Protein AF-A0AAV6PPV3-F1 (afdb_monomer_lite)

Sequence (139 aa):
MDKNLEIDNLEMRLQALESRIYGER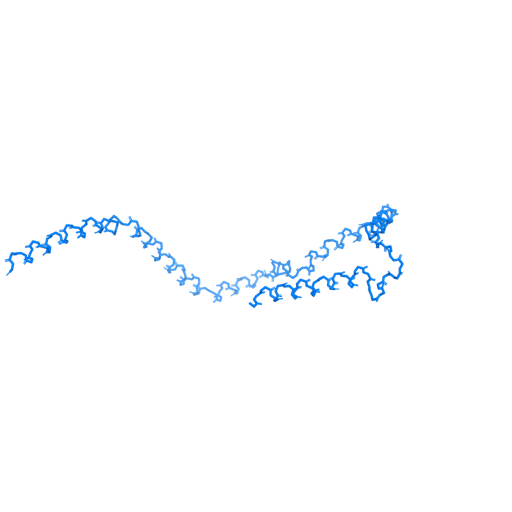RNKSGKAVKCSDSMARIQAGLTNMANKRERVKILQKKIEDLLKYLDPQFTDHIAVPDAMKLEFILAEEKCLLSQAALLEQVSTLQPLLDSTYIRDVPEHATKLQRLSQLHIKQQ

Structure (mmCIF, N/CA/C/O backbone):
data_AF-A0AAV6PPV3-F1
#
_entry.id   AF-A0AAV6PPV3-F1
#
loop_
_atom_site.group_PDB
_atom_site.id
_atom_site.type_symbol
_atom_site.label_atom_id
_atom_site.label_alt_id
_atom_site.label_comp_id
_atom_site.label_asym_id
_atom_site.label_entity_id
_atom_site.label_seq_id
_atom_site.pdbx_PDB_ins_code
_atom_site.Cartn_x
_atom_site.Cartn_y
_atom_site.Cartn_z
_atom_site.occupancy
_atom_site.B_iso_or_equiv
_atom_site.auth_seq_id
_atom_site.auth_comp_id
_atom_site.auth_asym_id
_atom_site.auth_atom_id
_atom_site.pdbx_PDB_model_num
ATOM 1 N N . MET A 1 1 ? 17.938 -27.546 11.674 1.00 55.56 1 MET A N 1
ATOM 2 C CA . MET A 1 1 ? 17.736 -27.800 10.232 1.00 55.56 1 MET A CA 1
ATOM 3 C C . MET A 1 1 ? 17.753 -26.502 9.429 1.00 55.56 1 MET A C 1
ATOM 5 O O . MET A 1 1 ? 18.252 -26.524 8.316 1.00 55.56 1 MET A O 1
ATOM 9 N N . ASP A 1 2 ? 17.36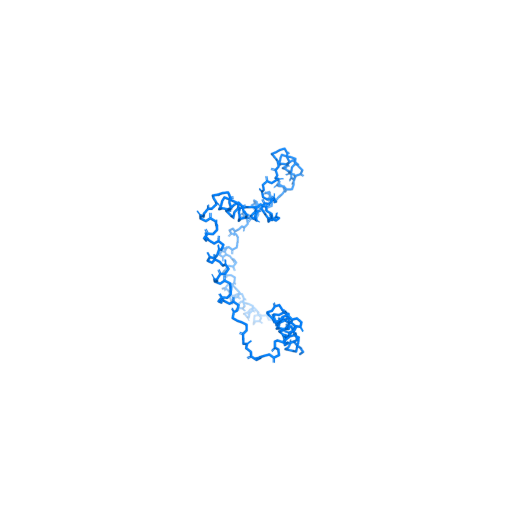0 -25.370 10.019 1.00 64.75 2 ASP A N 1
ATOM 10 C CA . ASP A 1 2 ? 17.313 -24.058 9.343 1.00 64.75 2 ASP A CA 1
ATOM 11 C C . ASP A 1 2 ? 18.672 -23.525 8.859 1.00 64.75 2 ASP A C 1
ATOM 13 O O . ASP A 1 2 ? 18.767 -22.985 7.764 1.00 64.75 2 ASP A O 1
ATOM 17 N N . LYS A 1 3 ? 19.759 -23.765 9.607 1.00 70.19 3 LYS A N 1
ATOM 18 C CA . LYS A 1 3 ? 21.109 -23.328 9.199 1.00 70.19 3 LYS A CA 1
ATOM 19 C C . LYS A 1 3 ? 21.599 -23.970 7.898 1.00 70.19 3 LYS A C 1
ATOM 21 O O . LYS A 1 3 ? 22.357 -23.344 7.171 1.00 70.19 3 LYS A O 1
ATOM 26 N N . ASN A 1 4 ? 21.175 -25.199 7.596 1.00 76.00 4 ASN A N 1
ATOM 27 C CA . ASN A 1 4 ? 21.573 -25.866 6.354 1.00 76.00 4 ASN A CA 1
ATOM 28 C C . ASN A 1 4 ? 20.846 -25.242 5.155 1.00 76.00 4 ASN A C 1
ATOM 30 O O . ASN A 1 4 ? 21.479 -24.956 4.152 1.00 76.00 4 ASN A O 1
ATOM 34 N N . LEU A 1 5 ? 19.559 -24.914 5.310 1.00 82.19 5 LEU A N 1
ATOM 35 C CA . LEU A 1 5 ? 18.777 -24.191 4.300 1.00 82.19 5 LEU A CA 1
ATOM 36 C C . LEU A 1 5 ? 19.346 -22.796 3.998 1.00 82.19 5 LEU A C 1
ATOM 38 O O . LEU A 1 5 ? 19.359 -22.372 2.844 1.00 82.19 5 LEU A O 1
ATOM 42 N N . GLU A 1 6 ? 19.829 -22.079 5.015 1.00 86.56 6 GLU A N 1
ATOM 43 C CA . GLU A 1 6 ? 20.485 -20.777 4.829 1.00 86.56 6 GLU A CA 1
ATOM 44 C C . GLU A 1 6 ? 21.805 -20.896 4.057 1.00 86.56 6 GLU A C 1
ATOM 46 O O . GLU A 1 6 ? 22.077 -20.077 3.175 1.00 86.56 6 GLU A O 1
ATOM 51 N N . ILE A 1 7 ? 22.606 -21.924 4.358 1.00 89.50 7 ILE A N 1
ATOM 52 C CA . ILE A 1 7 ? 23.870 -22.202 3.664 1.00 89.50 7 ILE A CA 1
ATOM 53 C C . ILE A 1 7 ? 23.602 -22.594 2.208 1.00 89.50 7 ILE A C 1
ATOM 55 O O . ILE A 1 7 ? 24.206 -22.006 1.312 1.00 89.50 7 ILE A O 1
ATOM 59 N N . ASP A 1 8 ? 22.641 -23.484 1.963 1.00 89.38 8 ASP A N 1
ATOM 6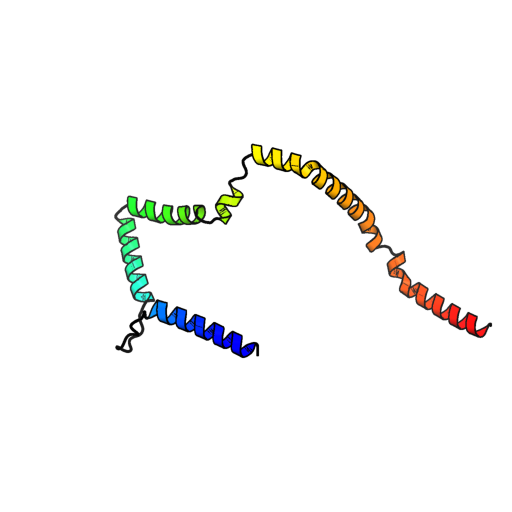0 C CA . ASP A 1 8 ? 22.258 -23.917 0.615 1.00 89.38 8 ASP A CA 1
ATOM 61 C C . ASP A 1 8 ? 21.729 -22.736 -0.223 1.00 89.38 8 ASP A C 1
ATOM 63 O O . ASP A 1 8 ? 22.038 -22.596 -1.410 1.00 89.38 8 ASP A O 1
ATOM 67 N N . ASN A 1 9 ? 20.968 -21.822 0.393 1.00 91.38 9 ASN A N 1
ATOM 68 C CA . ASN A 1 9 ? 20.503 -20.603 -0.271 1.00 91.38 9 ASN A CA 1
ATOM 69 C C . ASN A 1 9 ? 21.668 -19.668 -0.631 1.00 91.38 9 ASN A C 1
ATOM 71 O O . ASN A 1 9 ? 21.705 -19.116 -1.737 1.00 91.38 9 ASN A O 1
ATOM 75 N N . LEU A 1 10 ? 22.628 -19.497 0.285 1.00 90.88 10 LEU A N 1
ATOM 76 C CA . LEU A 1 10 ? 23.835 -18.718 0.020 1.00 90.88 10 LEU A CA 1
ATOM 77 C C . LEU A 1 10 ? 24.658 -19.330 -1.113 1.00 90.88 10 LEU A C 1
ATOM 79 O O . LEU A 1 10 ? 25.128 -18.592 -1.980 1.00 90.88 10 LEU A O 1
ATOM 83 N N . GLU A 1 11 ? 24.804 -20.651 -1.134 1.00 90.69 11 GLU A N 1
ATOM 84 C CA . GLU A 1 11 ? 25.565 -21.366 -2.155 1.00 90.69 11 GLU A CA 1
ATOM 85 C C . GLU A 1 11 ? 24.918 -21.225 -3.538 1.00 90.69 11 GLU A C 1
ATOM 87 O O . GLU A 1 11 ? 25.597 -20.846 -4.496 1.00 90.69 11 GLU A O 1
ATOM 92 N N . MET A 1 12 ? 23.592 -21.371 -3.639 1.00 91.00 12 MET A N 1
ATOM 93 C CA . MET A 1 12 ? 22.869 -21.107 -4.890 1.00 91.00 12 MET A CA 1
ATOM 94 C C . MET A 1 12 ? 23.051 -19.665 -5.376 1.00 91.00 12 MET A C 1
ATOM 96 O O . MET A 1 12 ? 23.258 -19.418 -6.569 1.00 91.00 12 MET A O 1
ATOM 100 N N . ARG A 1 13 ? 22.996 -18.687 -4.464 1.00 92.06 13 ARG A N 1
ATOM 101 C CA . ARG A 1 13 ? 23.203 -17.272 -4.808 1.00 92.06 13 ARG A CA 1
ATOM 102 C C . ARG A 1 13 ? 24.633 -17.002 -5.260 1.00 92.06 13 ARG A C 1
ATOM 104 O O . ARG A 1 13 ? 24.824 -16.266 -6.229 1.00 92.06 13 ARG A O 1
ATOM 111 N N . LEU A 1 14 ? 25.623 -17.593 -4.595 1.00 88.88 14 LEU A N 1
ATOM 112 C CA . LEU A 1 14 ? 27.028 -17.495 -4.989 1.00 88.88 14 LEU A CA 1
ATOM 113 C C . LEU A 1 14 ? 27.251 -18.110 -6.369 1.00 88.88 14 LEU A C 1
ATOM 115 O O . LEU A 1 14 ? 27.816 -17.449 -7.236 1.00 88.88 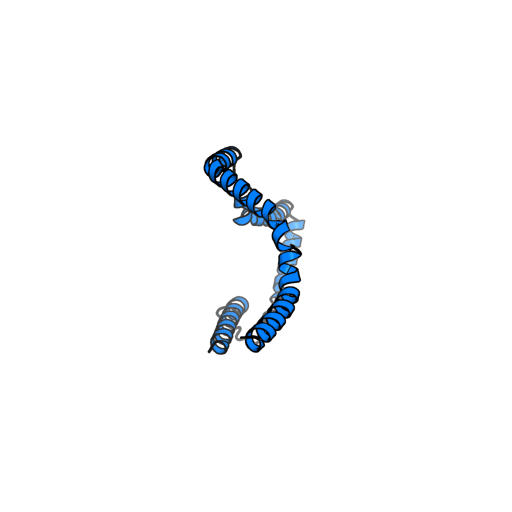14 LEU A O 1
ATOM 119 N N . GLN A 1 15 ? 26.715 -19.299 -6.631 1.00 87.25 15 GLN A N 1
ATOM 120 C CA . GLN A 1 15 ? 26.822 -19.953 -7.933 1.00 87.25 15 GLN A CA 1
ATOM 121 C C . GLN A 1 15 ? 26.152 -19.135 -9.055 1.00 87.25 15 GLN A C 1
ATOM 123 O O . GLN A 1 15 ? 26.683 -19.013 -10.166 1.00 87.25 15 GLN A O 1
ATOM 128 N N . ALA A 1 16 ? 25.009 -18.505 -8.771 1.00 86.94 16 ALA A N 1
ATOM 129 C CA . ALA A 1 16 ? 24.349 -17.595 -9.705 1.00 86.94 16 ALA A CA 1
ATOM 130 C C . ALA A 1 16 ? 25.183 -16.325 -9.976 1.00 86.94 16 ALA A C 1
ATOM 132 O O . ALA A 1 16 ? 25.228 -15.841 -11.108 1.00 86.94 16 ALA A O 1
ATOM 133 N N . LEU A 1 17 ? 25.872 -15.785 -8.967 1.00 85.50 17 LEU A N 1
ATOM 134 C CA . LEU A 1 17 ? 26.773 -14.640 -9.136 1.00 85.50 17 LEU A CA 1
ATOM 135 C C . LEU A 1 17 ? 28.038 -15.017 -9.915 1.00 85.50 17 LEU A C 1
ATOM 137 O O . LEU A 1 17 ? 28.435 -14.296 -10.832 1.00 85.50 17 LEU A O 1
ATOM 141 N N . GLU A 1 18 ? 28.641 -16.160 -9.602 1.00 83.56 18 GLU A N 1
ATOM 142 C CA . GLU A 1 18 ? 29.822 -16.669 -10.296 1.00 83.56 18 GLU A CA 1
ATOM 143 C C . GLU A 1 18 ? 29.539 -16.934 -11.774 1.00 83.56 18 GLU A C 1
ATOM 145 O O . GLU A 1 18 ? 30.323 -16.521 -12.631 1.00 83.56 18 GLU A O 1
ATOM 150 N N . SER A 1 19 ? 28.401 -17.558 -12.089 1.00 83.12 19 SER A N 1
ATOM 151 C CA . SER A 1 19 ? 28.000 -17.811 -13.478 1.00 83.12 19 SER A CA 1
ATOM 152 C C . SER A 1 19 ? 27.731 -16.517 -14.252 1.00 83.12 19 SER A C 1
ATOM 154 O O . SER A 1 19 ? 28.085 -16.431 -15.426 1.00 83.12 19 SER A O 1
ATOM 156 N N . ARG A 1 20 ? 27.195 -15.470 -13.610 1.00 80.94 20 ARG A N 1
ATOM 157 C CA . ARG A 1 20 ? 27.010 -14.148 -14.238 1.00 80.94 20 ARG A CA 1
ATOM 158 C C . ARG A 1 20 ? 28.322 -13.402 -14.490 1.00 80.94 20 ARG A C 1
ATOM 160 O O . ARG A 1 20 ? 28.428 -12.713 -15.499 1.00 80.94 20 ARG A O 1
ATOM 167 N N . ILE A 1 21 ? 29.300 -13.504 -13.588 1.00 78.44 21 ILE A N 1
ATOM 168 C CA . ILE A 1 21 ? 30.567 -12.754 -13.685 1.00 78.44 21 ILE A CA 1
ATOM 169 C C . ILE A 1 21 ? 31.582 -13.469 -14.583 1.00 78.44 21 ILE A C 1
ATOM 171 O O . ILE A 1 21 ? 32.250 -12.829 -15.396 1.00 78.44 21 ILE A O 1
ATOM 175 N N . TYR A 1 22 ? 31.718 -14.786 -14.435 1.00 73.81 22 TYR A N 1
ATOM 176 C CA . TYR A 1 22 ? 32.731 -15.574 -15.139 1.00 73.81 22 TYR A CA 1
ATOM 177 C C . TYR A 1 22 ? 32.172 -16.340 -16.343 1.00 73.81 22 TYR A C 1
ATOM 179 O O . TYR A 1 22 ? 32.954 -16.828 -17.159 1.00 73.81 22 TYR A O 1
ATOM 187 N N . GLY A 1 23 ? 30.846 -16.419 -16.494 1.00 70.81 23 GLY A N 1
ATOM 188 C CA . GLY A 1 23 ? 30.202 -17.200 -17.548 1.00 70.81 23 GLY A CA 1
ATOM 189 C C . GLY A 1 23 ? 30.429 -18.707 -17.393 1.00 70.81 23 GLY A C 1
ATOM 190 O O . GLY A 1 23 ? 31.056 -19.190 -16.452 1.00 70.81 23 GLY A O 1
ATOM 191 N N . GLU A 1 24 ? 29.961 -19.474 -18.376 1.00 63.31 24 GLU A N 1
ATOM 192 C CA . GLU A 1 24 ? 30.138 -20.935 -18.438 1.00 63.31 24 GLU A CA 1
ATOM 193 C C . GLU A 1 24 ? 31.608 -21.348 -18.665 1.00 63.31 24 GLU A C 1
ATOM 195 O O . GLU A 1 24 ? 32.025 -22.476 -18.403 1.00 63.31 24 GLU A O 1
ATOM 200 N N . ARG A 1 25 ? 32.443 -20.396 -19.097 1.00 59.91 25 ARG A N 1
ATOM 201 C CA . ARG A 1 25 ? 33.893 -20.547 -19.207 1.00 59.91 25 ARG A CA 1
ATOM 202 C C . ARG A 1 25 ? 34.558 -19.889 -18.006 1.00 59.91 25 ARG A C 1
ATOM 204 O O . ARG A 1 25 ? 35.094 -18.793 -18.135 1.00 59.91 25 ARG A O 1
ATOM 211 N N . ARG A 1 26 ? 34.602 -20.590 -16.866 1.00 59.50 26 ARG A N 1
ATOM 212 C CA . ARG A 1 26 ? 35.535 -20.260 -15.771 1.00 59.50 26 ARG A CA 1
ATOM 213 C C . ARG A 1 26 ? 36.896 -19.964 -16.397 1.00 59.50 26 ARG A C 1
ATOM 215 O O . ARG A 1 26 ? 37.486 -20.848 -17.022 1.00 59.50 26 ARG A O 1
ATOM 222 N N . ASN A 1 27 ? 37.339 -18.708 -16.329 1.00 56.66 27 ASN A N 1
ATOM 223 C CA . ASN A 1 27 ? 38.551 -18.257 -17.002 1.00 56.66 27 ASN A CA 1
ATOM 224 C C . ASN A 1 27 ? 39.716 -19.175 -16.616 1.00 56.66 27 ASN A C 1
ATOM 226 O O . ASN A 1 27 ? 40.246 -19.090 -15.512 1.00 56.66 27 ASN A O 1
ATOM 230 N N . LYS A 1 28 ? 40.148 -20.032 -17.550 1.00 56.97 28 LYS A N 1
ATOM 231 C CA . LYS A 1 28 ? 41.270 -20.973 -17.374 1.00 56.97 28 LYS A CA 1
ATOM 232 C C . LYS A 1 28 ? 42.621 -20.267 -17.163 1.00 56.97 28 LYS A C 1
ATOM 234 O O . LYS A 1 28 ? 43.644 -20.923 -17.041 1.00 56.97 28 LYS A O 1
ATOM 239 N N . SER A 1 29 ? 42.637 -18.934 -17.158 1.00 57.25 29 SER A N 1
ATOM 240 C CA . SER A 1 29 ? 43.831 -18.091 -17.127 1.00 57.25 29 SER A CA 1
ATOM 241 C C . SER A 1 29 ? 44.104 -17.419 -15.778 1.00 57.25 29 SER A C 1
ATOM 243 O O . SER A 1 29 ? 44.990 -16.570 -15.720 1.00 57.25 29 SER A O 1
ATOM 245 N N . GLY A 1 30 ? 43.372 -17.750 -14.703 1.00 57.00 30 GLY A N 1
ATOM 246 C CA . GLY A 1 30 ? 43.674 -17.298 -13.330 1.00 57.00 30 GLY A CA 1
ATOM 247 C C . GLY A 1 30 ? 43.627 -15.778 -13.099 1.00 57.00 30 GLY A C 1
ATOM 248 O O . GLY A 1 30 ? 43.941 -15.304 -12.011 1.00 57.00 30 GLY A O 1
ATOM 249 N N . LYS A 1 31 ? 43.241 -14.991 -14.110 1.00 60.81 31 LYS A N 1
ATOM 250 C CA . LYS A 1 31 ? 43.151 -13.533 -14.030 1.00 60.81 31 LYS A CA 1
ATOM 251 C C . LYS A 1 31 ? 41.737 -13.142 -13.617 1.00 60.81 31 LYS A C 1
ATOM 253 O O . LYS A 1 31 ? 40.772 -13.486 -14.299 1.00 60.81 31 LYS A O 1
ATOM 258 N N . ALA A 1 32 ? 41.627 -12.403 -12.514 1.00 61.50 32 ALA A N 1
ATOM 259 C CA . ALA A 1 32 ? 40.371 -11.797 -12.090 1.00 61.50 32 ALA A CA 1
ATOM 260 C C . ALA A 1 32 ? 39.809 -10.923 -13.223 1.00 61.50 32 ALA A C 1
ATOM 262 O O . ALA A 1 32 ? 40.529 -10.099 -13.798 1.00 61.50 32 ALA A O 1
ATOM 263 N N . VAL A 1 33 ? 38.532 -11.116 -13.565 1.00 65.06 33 VAL A N 1
ATOM 264 C CA . VAL A 1 33 ? 37.854 -10.265 -14.545 1.00 65.06 33 VAL A CA 1
ATOM 265 C C . VAL A 1 33 ? 37.748 -8.876 -13.929 1.00 65.06 33 VAL A C 1
ATOM 267 O O . VAL A 1 33 ? 37.030 -8.675 -12.954 1.00 65.06 33 VAL A O 1
ATOM 270 N N . LYS A 1 34 ? 38.479 -7.904 -14.479 1.00 72.38 34 LYS A N 1
ATOM 271 C CA . LYS A 1 34 ? 38.394 -6.501 -14.054 1.00 72.38 34 LYS A CA 1
ATOM 272 C C . LYS A 1 34 ? 37.137 -5.854 -14.642 1.00 72.38 34 LYS A C 1
ATOM 274 O O . LYS A 1 34 ? 37.224 -4.987 -15.516 1.00 72.38 34 LYS A O 1
ATOM 279 N N . CYS A 1 35 ? 35.966 -6.323 -14.202 1.00 73.31 35 CYS A N 1
ATOM 280 C CA . CYS A 1 35 ? 34.666 -5.824 -14.654 1.00 73.31 35 CYS A CA 1
ATOM 281 C C . CYS A 1 35 ? 34.578 -4.307 -14.460 1.00 73.31 35 CYS A C 1
ATOM 283 O O . CYS A 1 35 ? 34.215 -3.605 -15.398 1.00 73.31 35 CYS A O 1
ATOM 285 N N . SER A 1 36 ? 35.038 -3.797 -13.314 1.00 79.88 36 SER A N 1
ATOM 286 C CA . SER A 1 36 ? 35.103 -2.363 -12.999 1.00 79.88 36 SER A CA 1
ATOM 287 C C . SER A 1 36 ? 35.806 -1.542 -14.082 1.00 79.88 36 SER A C 1
ATOM 289 O O . SER A 1 36 ? 35.252 -0.567 -14.580 1.00 79.88 36 SER A O 1
ATOM 291 N N . ASP A 1 37 ? 36.995 -1.966 -14.511 1.00 82.38 37 ASP A N 1
ATOM 292 C CA . ASP A 1 37 ? 37.820 -1.218 -15.464 1.00 82.38 37 ASP A CA 1
ATOM 293 C C . ASP A 1 37 ? 37.248 -1.298 -16.881 1.00 82.38 37 ASP A C 1
ATOM 295 O O . ASP A 1 37 ? 37.385 -0.373 -17.685 1.00 82.38 37 ASP A O 1
ATOM 299 N N . SER A 1 38 ? 36.625 -2.428 -17.225 1.00 81.62 38 SER A N 1
ATOM 300 C CA . SER A 1 38 ? 35.907 -2.568 -18.494 1.00 81.62 38 SER A CA 1
ATOM 301 C C . SER A 1 38 ? 34.638 -1.713 -18.523 1.00 81.62 38 SER A C 1
ATOM 303 O O . SER A 1 38 ? 34.415 -1.001 -19.499 1.00 81.62 38 SER A O 1
ATOM 305 N N . MET A 1 39 ? 33.871 -1.693 -17.431 1.00 83.12 39 MET A N 1
ATOM 306 C CA . MET A 1 39 ? 32.670 -0.875 -17.284 1.00 83.12 39 MET A CA 1
ATOM 307 C C . MET A 1 39 ? 33.009 0.614 -17.306 1.00 83.12 39 MET A C 1
ATOM 309 O O . MET A 1 39 ? 32.360 1.364 -18.026 1.00 83.12 39 MET A O 1
ATOM 313 N N . ALA A 1 40 ? 34.068 1.041 -16.611 1.00 86.12 40 ALA A N 1
ATOM 314 C CA . ALA A 1 40 ? 34.529 2.428 -16.629 1.00 86.12 40 ALA A CA 1
ATOM 315 C C . ALA A 1 40 ? 34.931 2.883 -18.043 1.00 86.12 40 ALA A C 1
ATOM 317 O O . ALA A 1 40 ? 34.561 3.975 -18.476 1.00 86.12 40 ALA A O 1
ATOM 318 N N . ARG A 1 41 ? 35.626 2.025 -18.806 1.00 87.50 41 ARG A N 1
ATOM 319 C CA . ARG A 1 41 ? 35.973 2.307 -20.211 1.00 87.50 41 ARG A CA 1
ATOM 320 C C . ARG A 1 41 ? 34.740 2.411 -21.107 1.00 87.50 41 ARG A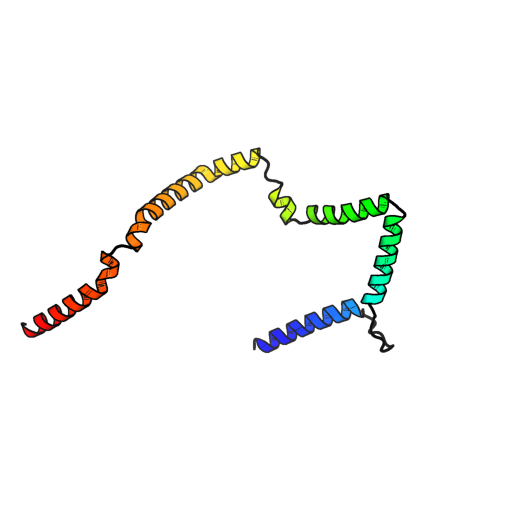 C 1
ATOM 322 O O . ARG A 1 41 ? 34.664 3.331 -21.922 1.00 87.50 41 ARG A O 1
ATOM 329 N N . ILE A 1 42 ? 33.776 1.505 -20.950 1.00 86.19 42 ILE A N 1
ATOM 330 C CA . ILE A 1 42 ? 32.516 1.532 -21.706 1.00 86.19 42 ILE A CA 1
ATOM 331 C C . ILE A 1 42 ? 31.721 2.797 -21.364 1.00 86.19 42 ILE A C 1
ATOM 333 O O . ILE A 1 42 ? 31.282 3.500 -22.272 1.00 86.19 42 ILE A O 1
ATOM 337 N N . GLN A 1 43 ? 31.610 3.141 -20.080 1.00 85.25 43 GLN A N 1
ATOM 338 C CA . GLN A 1 43 ? 30.916 4.338 -19.609 1.00 85.25 43 GLN A CA 1
ATOM 339 C C . GLN A 1 43 ? 31.548 5.623 -20.157 1.00 85.25 43 GLN A C 1
ATOM 341 O O . GLN A 1 43 ? 30.834 6.515 -20.622 1.00 85.25 43 GLN A O 1
ATOM 346 N N . ALA A 1 44 ? 32.880 5.717 -20.161 1.00 86.44 44 ALA A N 1
ATOM 347 C CA . ALA A 1 44 ? 33.592 6.850 -20.747 1.00 86.44 44 ALA A CA 1
ATOM 348 C C . ALA A 1 44 ? 33.336 6.956 -22.261 1.00 86.44 44 ALA A C 1
ATOM 350 O O . ALA A 1 44 ? 33.067 8.043 -22.775 1.00 86.44 44 ALA A O 1
ATOM 351 N N . GLY A 1 45 ? 33.355 5.826 -22.977 1.00 84.69 45 GLY A N 1
ATOM 352 C CA . GLY A 1 45 ? 33.022 5.768 -24.402 1.00 84.69 45 GLY A CA 1
ATOM 353 C C . GLY A 1 45 ? 31.585 6.209 -24.696 1.00 84.69 45 GLY A C 1
ATOM 354 O O . GLY A 1 45 ? 31.361 7.020 -25.597 1.00 84.69 45 GLY A O 1
ATOM 355 N N . LEU A 1 46 ? 30.626 5.736 -23.898 1.00 81.38 46 LEU A N 1
ATOM 356 C CA . LEU A 1 46 ? 29.212 6.090 -24.008 1.00 81.38 46 LEU A CA 1
ATOM 357 C C . LEU A 1 46 ? 28.981 7.581 -23.733 1.00 81.38 46 LEU A C 1
ATOM 359 O O . LEU A 1 46 ? 28.310 8.250 -24.514 1.00 81.38 46 LEU A O 1
ATOM 363 N N . THR A 1 47 ? 29.610 8.123 -22.689 1.00 81.19 47 THR A N 1
ATOM 364 C CA . THR A 1 47 ? 29.518 9.547 -22.321 1.00 81.19 47 THR A CA 1
ATOM 365 C C . THR A 1 47 ? 30.088 10.439 -23.424 1.00 81.19 47 THR A C 1
ATOM 367 O O . THR A 1 47 ? 29.465 11.418 -23.835 1.00 81.19 47 THR A O 1
ATOM 370 N N . ASN A 1 48 ? 31.241 10.065 -23.983 1.00 82.38 48 ASN A N 1
ATOM 371 C CA . ASN A 1 48 ? 31.847 10.778 -25.107 1.00 82.38 48 ASN A CA 1
ATOM 372 C C . ASN A 1 48 ? 30.977 10.719 -26.372 1.00 82.38 48 ASN A C 1
ATOM 374 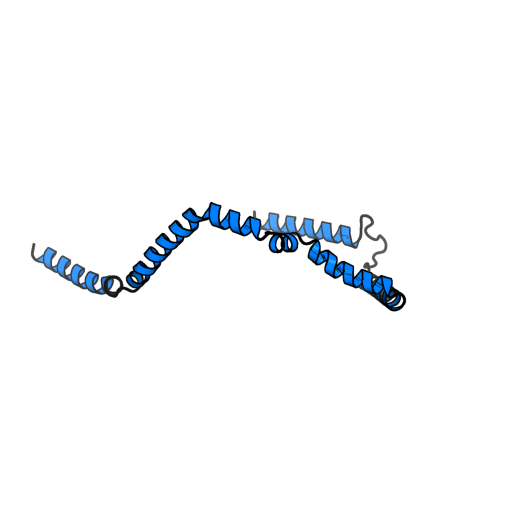O O . ASN A 1 48 ? 30.909 11.695 -27.121 1.00 82.38 48 ASN A O 1
ATOM 378 N N . MET A 1 49 ? 30.303 9.595 -26.620 1.00 78.75 49 MET A N 1
ATOM 379 C CA . MET A 1 49 ? 29.399 9.433 -27.758 1.00 78.75 49 MET A CA 1
ATOM 380 C C . MET A 1 49 ? 28.106 10.234 -27.588 1.00 78.75 49 MET A C 1
ATOM 382 O O . MET A 1 49 ? 27.680 10.897 -28.534 1.00 78.75 49 MET A O 1
ATOM 386 N N . ALA A 1 50 ? 27.521 10.221 -26.389 1.00 75.12 50 ALA A N 1
ATOM 387 C CA . ALA A 1 50 ? 26.351 11.020 -26.046 1.00 75.12 50 ALA A CA 1
ATOM 388 C C . ALA A 1 50 ? 26.650 12.521 -26.186 1.00 75.12 50 ALA A C 1
ATOM 390 O O . ALA A 1 50 ? 25.887 13.241 -26.824 1.00 75.12 50 ALA A O 1
ATOM 391 N N . ASN A 1 51 ? 27.804 12.988 -25.703 1.00 75.50 51 ASN A N 1
ATOM 392 C CA . ASN A 1 51 ? 28.189 14.401 -25.797 1.00 75.50 51 ASN A CA 1
ATOM 393 C C . ASN A 1 51 ? 28.458 14.874 -27.236 1.00 75.50 51 ASN A C 1
ATOM 395 O O . ASN A 1 51 ? 28.246 16.043 -27.539 1.00 75.50 51 ASN A O 1
ATOM 399 N N . LYS A 1 52 ? 28.898 13.983 -28.135 1.00 81.06 52 LYS A N 1
ATOM 400 C CA . LYS A 1 52 ? 29.107 14.302 -29.562 1.00 81.06 52 LYS A CA 1
ATOM 401 C C . LYS A 1 52 ? 27.832 14.187 -30.405 1.00 81.06 52 LYS A C 1
ATOM 403 O O . LYS A 1 52 ? 27.809 14.669 -31.535 1.00 81.06 52 LYS A O 1
ATOM 408 N N . ARG A 1 53 ? 26.789 13.515 -29.904 1.00 81.62 53 ARG A N 1
ATOM 409 C CA . ARG A 1 53 ? 25.531 13.262 -30.624 1.00 81.62 53 ARG A CA 1
ATOM 410 C C . ARG A 1 53 ? 24.339 13.612 -29.740 1.00 81.62 53 ARG A C 1
ATOM 412 O O . ARG A 1 53 ? 23.825 12.762 -29.018 1.00 81.62 53 ARG A O 1
ATOM 419 N N . GLU A 1 54 ? 23.824 14.829 -29.891 1.00 78.25 54 GLU A N 1
ATOM 420 C CA . GLU A 1 54 ? 22.728 15.352 -29.059 1.00 78.25 54 GLU A CA 1
ATOM 421 C C . GLU A 1 54 ? 21.479 14.445 -29.053 1.00 78.25 54 GLU A C 1
ATOM 423 O O . GLU A 1 54 ? 20.854 14.240 -28.016 1.00 78.25 54 GLU A O 1
ATOM 428 N N . ARG A 1 55 ? 21.163 13.784 -30.179 1.00 78.19 55 ARG A N 1
ATOM 429 C CA . ARG A 1 55 ? 20.062 12.800 -30.253 1.00 78.19 55 ARG A CA 1
ATOM 430 C C . ARG A 1 55 ? 20.267 11.588 -29.333 1.00 78.19 55 ARG A C 1
ATOM 432 O O . ARG A 1 55 ? 19.294 11.094 -28.772 1.00 78.19 55 ARG A O 1
ATOM 439 N N . VAL A 1 56 ? 21.506 11.117 -29.169 1.00 79.94 56 VAL A N 1
ATOM 440 C CA . VAL A 1 56 ? 21.853 9.990 -28.280 1.00 79.94 56 VAL A CA 1
ATOM 441 C C . VAL A 1 56 ? 21.751 10.422 -26.821 1.00 79.94 56 VAL A C 1
ATOM 443 O O . VAL A 1 56 ? 21.205 9.689 -26.004 1.00 79.94 56 VAL A O 1
ATOM 446 N N . LYS A 1 57 ? 22.190 11.643 -26.505 1.00 80.75 57 LYS A N 1
ATOM 447 C CA . LYS A 1 57 ? 22.063 12.233 -25.167 1.00 80.75 57 LYS A CA 1
ATOM 448 C C . LYS A 1 57 ? 20.605 12.401 -24.737 1.00 80.75 57 LYS A C 1
ATOM 450 O O . LYS A 1 57 ? 20.255 12.065 -23.609 1.00 80.75 57 LYS A O 1
ATOM 455 N N . ILE A 1 58 ? 19.746 12.880 -25.639 1.00 83.12 58 ILE A N 1
ATOM 456 C CA . ILE A 1 58 ? 18.302 12.984 -25.389 1.00 83.12 58 ILE A CA 1
ATOM 457 C C . ILE A 1 58 ? 17.692 11.592 -25.196 1.00 83.12 58 ILE A C 1
ATOM 459 O O . ILE A 1 58 ? 16.896 11.405 -24.281 1.00 83.12 58 ILE A O 1
ATOM 463 N N . LEU A 1 59 ? 18.073 10.611 -26.022 1.00 81.25 59 LEU A N 1
ATOM 464 C CA . LEU A 1 59 ? 17.586 9.239 -25.887 1.00 81.25 59 LEU A CA 1
ATOM 465 C C . LEU A 1 59 ? 17.998 8.619 -24.544 1.00 81.25 59 LEU A C 1
ATOM 467 O O . LEU A 1 59 ? 17.153 8.031 -23.885 1.00 81.25 59 LEU A O 1
ATOM 471 N N . GLN A 1 60 ? 19.248 8.796 -24.109 1.00 78.06 60 GLN A N 1
ATOM 472 C CA . GLN A 1 60 ? 19.735 8.281 -22.825 1.00 78.06 60 GLN A CA 1
ATOM 473 C C . GLN A 1 60 ? 18.942 8.851 -21.641 1.00 78.06 60 GLN A C 1
ATOM 475 O O . GLN A 1 60 ? 18.504 8.090 -20.785 1.00 78.06 60 GLN A O 1
ATOM 480 N N . LYS A 1 61 ? 18.676 10.164 -21.638 1.00 82.62 61 LYS A N 1
ATOM 481 C CA . LYS A 1 61 ? 17.816 10.796 -20.623 1.00 82.62 61 LYS A CA 1
ATOM 482 C C . LYS A 1 61 ? 16.384 10.263 -20.669 1.00 82.62 61 LYS A C 1
ATOM 484 O O . LYS A 1 61 ? 15.799 9.960 -19.638 1.00 82.62 61 LYS A O 1
ATOM 489 N N . LYS A 1 62 ? 15.832 10.095 -21.876 1.00 83.38 62 LYS A N 1
ATOM 490 C CA . LYS A 1 62 ? 14.486 9.540 -22.054 1.00 83.38 62 LYS A CA 1
ATOM 491 C C . LYS A 1 62 ? 14.386 8.079 -21.632 1.00 83.38 62 LYS A C 1
ATOM 493 O O . LYS A 1 62 ? 13.312 7.688 -21.216 1.00 83.38 62 LYS A O 1
ATOM 498 N N . ILE A 1 63 ? 15.446 7.276 -21.734 1.00 83.25 63 ILE A N 1
ATOM 499 C CA . ILE A 1 63 ? 15.435 5.881 -21.263 1.00 83.25 63 ILE A CA 1
ATOM 500 C C . ILE A 1 63 ? 15.227 5.835 -19.748 1.00 83.25 63 ILE A C 1
ATOM 502 O O . ILE A 1 63 ? 14.407 5.052 -19.284 1.00 83.25 63 ILE A O 1
ATOM 506 N N . GLU A 1 64 ? 15.913 6.691 -18.988 1.00 79.00 64 GLU A N 1
ATOM 507 C CA . GLU A 1 64 ? 15.726 6.779 -17.533 1.00 79.00 64 GLU A CA 1
ATOM 508 C C . GLU A 1 64 ? 14.296 7.190 -17.166 1.00 79.00 64 GLU A C 1
ATOM 510 O O . GLU A 1 64 ? 13.715 6.632 -16.239 1.00 79.00 64 GLU A O 1
ATOM 515 N N . ASP A 1 65 ? 13.701 8.118 -17.917 1.00 79.69 65 ASP A N 1
ATOM 516 C CA . ASP A 1 65 ? 12.304 8.504 -17.710 1.00 79.69 65 ASP A CA 1
ATOM 517 C C . ASP A 1 65 ? 11.322 7.411 -18.163 1.00 79.69 65 ASP A C 1
ATOM 519 O O . ASP A 1 65 ? 10.375 7.105 -17.448 1.00 79.69 65 ASP A O 1
ATOM 523 N N . LEU A 1 66 ? 11.564 6.752 -19.299 1.00 79.75 66 LEU A N 1
ATOM 524 C CA . LEU A 1 66 ? 10.750 5.638 -19.797 1.00 79.75 66 LEU A CA 1
ATOM 525 C C . LEU A 1 66 ? 10.761 4.445 -18.840 1.00 79.75 66 LEU A C 1
ATOM 527 O O . LEU A 1 66 ? 9.728 3.806 -18.681 1.00 79.75 66 LEU A O 1
ATOM 531 N N . LEU A 1 67 ? 11.887 4.168 -18.175 1.00 79.56 67 LEU A N 1
ATOM 532 C CA . LEU A 1 67 ? 11.963 3.139 -17.137 1.00 79.56 67 LEU A CA 1
ATOM 533 C C . LEU A 1 67 ? 11.042 3.447 -15.949 1.00 79.56 67 LEU A C 1
ATOM 535 O O . LEU A 1 67 ? 10.473 2.515 -15.395 1.00 79.56 67 LEU A O 1
ATOM 539 N N . LYS A 1 68 ? 10.834 4.726 -15.600 1.00 76.38 68 LYS A N 1
ATOM 540 C CA . LYS A 1 68 ? 9.858 5.123 -14.566 1.00 76.38 68 LYS A CA 1
ATOM 541 C C . LYS A 1 68 ? 8.424 4.874 -15.027 1.00 76.38 68 LYS A C 1
ATOM 543 O O . LYS A 1 68 ? 7.616 4.388 -14.254 1.00 76.38 68 LYS A O 1
ATOM 548 N N . TYR A 1 69 ? 8.116 5.169 -16.291 1.00 68.81 69 TYR A N 1
ATOM 549 C CA . TYR A 1 69 ? 6.787 4.912 -16.863 1.00 68.81 69 TYR A CA 1
ATOM 550 C C . TYR A 1 69 ? 6.499 3.421 -17.106 1.00 68.81 69 TYR A C 1
ATOM 552 O O . TYR A 1 69 ? 5.341 3.048 -17.264 1.00 68.81 69 TYR A O 1
ATOM 560 N N . LEU A 1 70 ? 7.538 2.583 -17.165 1.00 70.69 70 LEU A N 1
ATOM 561 C CA . LEU A 1 70 ? 7.444 1.126 -17.294 1.00 70.69 70 LEU A CA 1
ATOM 562 C C . LEU A 1 70 ? 7.317 0.411 -15.943 1.00 70.69 70 LEU A C 1
ATOM 564 O O . LEU A 1 70 ? 7.097 -0.799 -15.938 1.00 70.69 70 LEU A O 1
ATOM 568 N N . ASP A 1 71 ? 7.469 1.122 -14.822 1.00 75.25 71 ASP A N 1
ATOM 569 C CA . ASP A 1 71 ? 7.203 0.565 -13.500 1.00 75.25 71 ASP A CA 1
ATOM 570 C C . ASP A 1 71 ? 5.682 0.389 -13.333 1.00 75.25 71 ASP A C 1
ATOM 572 O O . ASP A 1 71 ? 4.953 1.386 -13.385 1.00 75.25 71 ASP A O 1
ATOM 576 N N . PRO A 1 72 ? 5.177 -0.843 -13.129 1.00 65.00 72 PRO A N 1
ATOM 577 C CA . PRO A 1 72 ? 3.752 -1.093 -12.914 1.00 65.00 72 PRO A CA 1
ATOM 578 C C . PRO A 1 72 ? 3.163 -0.256 -11.769 1.00 65.00 72 PRO A C 1
ATOM 580 O O . PRO A 1 72 ? 2.013 0.174 -11.842 1.00 65.00 72 PRO A O 1
ATOM 583 N N . GLN A 1 73 ? 3.976 0.056 -10.752 1.00 65.50 73 GLN A N 1
ATOM 584 C CA . GLN A 1 73 ? 3.560 0.901 -9.630 1.00 65.50 73 GLN A CA 1
ATOM 585 C C . GLN A 1 73 ? 3.288 2.350 -10.060 1.00 65.50 73 GLN A C 1
ATOM 587 O O . GLN A 1 73 ? 2.495 3.049 -9.435 1.00 65.50 73 GLN A O 1
ATOM 592 N N . PHE A 1 74 ? 3.910 2.817 -11.144 1.00 60.28 74 PHE A N 1
ATOM 593 C CA . PHE A 1 74 ? 3.703 4.164 -11.668 1.00 60.28 74 PHE A CA 1
ATOM 594 C C . PHE A 1 74 ? 2.416 4.274 -12.501 1.00 60.28 74 PHE A C 1
ATOM 596 O O . PHE A 1 74 ? 1.730 5.297 -12.451 1.00 60.28 74 PHE A O 1
ATOM 603 N N . THR A 1 75 ? 2.047 3.221 -13.237 1.00 58.50 75 THR A N 1
ATOM 604 C CA . THR A 1 75 ? 0.796 3.176 -14.012 1.00 58.50 75 THR A CA 1
ATOM 605 C C . THR A 1 75 ? -0.446 3.066 -13.130 1.00 58.50 75 THR A C 1
ATOM 607 O O . THR A 1 75 ? -1.455 3.705 -13.435 1.00 58.50 75 THR A O 1
ATOM 610 N N . ASP A 1 76 ? -0.357 2.350 -12.008 1.00 58.91 76 ASP A N 1
ATOM 611 C CA . ASP A 1 76 ? -1.496 2.130 -11.106 1.00 58.91 76 ASP A CA 1
ATOM 612 C C . ASP A 1 76 ? -1.948 3.421 -10.398 1.00 58.91 76 ASP A C 1
ATOM 614 O O . ASP A 1 76 ? -3.133 3.610 -10.128 1.00 58.91 76 ASP A O 1
ATOM 618 N N . HIS A 1 77 ? -1.029 4.363 -10.155 1.00 58.06 77 HIS A N 1
ATOM 619 C CA . HIS A 1 77 ? -1.346 5.641 -9.506 1.00 58.06 77 HIS A CA 1
ATOM 620 C C . HIS A 1 77 ? -1.869 6.728 -10.460 1.00 58.06 77 HIS A C 1
ATOM 622 O O . HIS A 1 77 ? -2.465 7.703 -10.001 1.00 58.06 77 HIS A O 1
ATOM 628 N N . ILE A 1 78 ? -1.675 6.584 -11.775 1.00 59.78 78 ILE A N 1
ATOM 629 C CA . ILE A 1 78 ? -2.100 7.584 -12.776 1.00 59.78 78 ILE A CA 1
ATOM 630 C C . ILE A 1 78 ? -3.481 7.252 -13.362 1.00 59.78 78 ILE A C 1
ATOM 632 O O . ILE A 1 78 ? -4.177 8.139 -13.857 1.00 59.78 78 ILE A O 1
ATOM 636 N N . ALA A 1 79 ? -3.907 5.992 -13.295 1.00 64.88 79 ALA A N 1
ATOM 637 C CA . ALA A 1 79 ? -4.964 5.471 -14.153 1.00 64.88 79 ALA A CA 1
ATOM 638 C C . ALA A 1 79 ? -6.300 5.196 -13.447 1.00 64.88 79 ALA A C 1
ATOM 640 O O . ALA A 1 79 ? -6.991 4.257 -13.831 1.00 64.88 79 ALA A O 1
ATOM 641 N N . VAL A 1 80 ? -6.715 6.010 -12.469 1.00 66.88 80 VAL A N 1
ATOM 642 C CA . VAL A 1 80 ? -8.139 6.040 -12.084 1.00 66.88 80 VAL A CA 1
ATOM 643 C C . VAL A 1 80 ? -8.775 7.281 -12.711 1.00 66.88 80 VAL A C 1
ATOM 645 O O . VAL A 1 80 ? -8.635 8.379 -12.162 1.00 66.88 80 VAL A O 1
ATOM 648 N N . PRO A 1 81 ? -9.445 7.151 -13.874 1.00 79.62 81 PRO A N 1
ATOM 649 C CA . PRO A 1 81 ? -10.194 8.245 -14.477 1.00 79.62 81 PRO A CA 1
ATOM 650 C C . PRO A 1 81 ? -11.240 8.791 -13.506 1.00 79.62 81 PRO A C 1
ATOM 652 O O . PRO A 1 81 ? -11.809 8.042 -12.713 1.00 79.62 81 PRO A O 1
ATOM 655 N N . ASP A 1 82 ? -11.559 10.079 -13.604 1.00 77.50 82 ASP A N 1
ATOM 656 C CA . ASP A 1 82 ? -12.499 10.716 -12.672 1.00 77.50 82 ASP A CA 1
ATOM 657 C C . ASP A 1 82 ? -13.901 10.088 -12.704 1.00 77.50 82 ASP A C 1
ATOM 659 O O . ASP A 1 82 ? -14.545 9.968 -11.665 1.00 77.50 82 ASP A O 1
ATOM 663 N N . ALA A 1 83 ? -14.336 9.582 -13.863 1.00 79.94 83 ALA A N 1
ATOM 664 C CA . ALA A 1 83 ? -15.577 8.816 -13.978 1.00 79.94 83 ALA A CA 1
ATOM 665 C C . ALA A 1 83 ? -15.547 7.518 -13.146 1.00 79.94 83 ALA A C 1
ATOM 667 O O . ALA A 1 83 ? -16.540 7.159 -12.527 1.00 79.94 83 ALA A O 1
ATOM 668 N N . MET A 1 84 ? -14.396 6.843 -13.071 1.00 81.88 84 MET A N 1
ATOM 669 C CA . MET A 1 84 ? -14.236 5.621 -12.278 1.00 81.88 84 MET A CA 1
ATOM 670 C C . MET A 1 84 ? -14.206 5.921 -10.775 1.00 81.88 84 MET A C 1
ATOM 672 O O . MET A 1 84 ? -14.723 5.133 -9.990 1.00 81.88 84 MET A O 1
ATOM 676 N N . LYS A 1 85 ? -13.656 7.074 -10.366 1.00 85.19 85 LYS A N 1
ATOM 677 C CA . LYS A 1 85 ? -13.698 7.520 -8.962 1.00 85.19 85 LYS A CA 1
ATOM 678 C C . LYS A 1 85 ? -15.133 7.731 -8.487 1.00 85.19 85 LYS A C 1
ATOM 680 O O . LYS A 1 85 ? -15.454 7.350 -7.367 1.00 85.19 85 LYS A O 1
ATOM 685 N N . LEU A 1 86 ? -15.986 8.318 -9.331 1.00 87.44 86 LEU A N 1
ATOM 686 C CA . LEU A 1 86 ? -17.398 8.521 -9.004 1.00 87.44 86 LEU A CA 1
ATOM 687 C C . LEU A 1 86 ? -18.115 7.183 -8.801 1.00 87.44 86 LEU A C 1
ATOM 689 O O . LEU A 1 86 ? -18.750 6.987 -7.769 1.00 87.44 86 LEU A O 1
ATOM 693 N N . GLU A 1 87 ? -17.962 6.254 -9.746 1.00 88.06 87 GLU A N 1
ATOM 694 C CA . GLU A 1 87 ? -18.561 4.919 -9.642 1.00 88.06 87 GLU A CA 1
ATOM 695 C C . GLU A 1 87 ? -18.049 4.154 -8.418 1.00 88.06 87 GLU A C 1
ATOM 697 O O . GLU A 1 87 ? -18.826 3.490 -7.738 1.00 88.06 87 GLU A O 1
ATOM 702 N N . PHE A 1 88 ? -16.764 4.292 -8.081 1.00 88.44 88 PHE A N 1
ATOM 703 C CA . PHE A 1 88 ? -16.190 3.692 -6.879 1.00 88.44 88 PHE A CA 1
ATOM 704 C C . PHE A 1 88 ? -16.830 4.248 -5.598 1.00 88.44 88 PHE A C 1
ATOM 706 O O . PHE A 1 88 ? -17.254 3.478 -4.739 1.00 88.44 88 PHE A O 1
ATOM 713 N N . ILE A 1 89 ? -16.969 5.574 -5.491 1.00 90.81 89 ILE A N 1
ATOM 714 C CA . ILE A 1 89 ? -17.604 6.223 -4.332 1.00 90.81 89 ILE A CA 1
ATOM 715 C C . ILE A 1 89 ? -19.069 5.793 -4.200 1.00 90.81 89 ILE A C 1
ATOM 717 O O . ILE A 1 89 ? -19.518 5.501 -3.095 1.00 90.81 89 ILE A O 1
ATOM 721 N N . LEU A 1 90 ? -19.811 5.733 -5.309 1.00 92.38 90 LEU A N 1
ATOM 722 C CA . LEU A 1 90 ? -21.216 5.320 -5.299 1.00 92.38 90 LEU A CA 1
ATOM 723 C C . LEU A 1 90 ? -21.374 3.832 -4.959 1.00 92.38 90 LEU A C 1
ATOM 725 O O . LEU A 1 90 ? -22.259 3.465 -4.187 1.00 92.38 90 LEU A O 1
ATOM 729 N N . ALA A 1 91 ? -20.501 2.972 -5.486 1.00 93.38 91 ALA A N 1
ATOM 730 C CA . ALA A 1 91 ? -20.504 1.548 -5.166 1.00 93.38 91 ALA A CA 1
ATOM 731 C C . ALA A 1 91 ? -20.178 1.290 -3.684 1.00 93.38 91 ALA A C 1
ATOM 733 O O . ALA A 1 91 ? -20.784 0.413 -3.063 1.00 93.38 91 ALA A O 1
ATOM 734 N N . GLU A 1 92 ? -19.259 2.067 -3.104 1.00 93.88 92 GLU A N 1
ATOM 735 C CA . GLU A 1 92 ? -18.843 1.931 -1.705 1.00 93.88 92 GLU A CA 1
ATOM 736 C C . GLU A 1 92 ? -19.632 2.801 -0.715 1.00 93.88 92 GLU A C 1
ATOM 738 O O . GLU A 1 92 ? -19.384 2.714 0.487 1.00 93.88 92 GLU A O 1
ATOM 743 N N . GLU A 1 93 ? -20.619 3.585 -1.159 1.00 94.00 93 GLU A N 1
ATOM 744 C CA . GLU A 1 93 ? -21.347 4.558 -0.328 1.00 94.00 93 GLU A CA 1
ATOM 745 C C . GLU A 1 93 ? -21.839 3.952 0.999 1.00 94.00 93 GLU A C 1
ATOM 747 O O . GLU A 1 93 ? -21.584 4.480 2.083 1.00 94.00 93 GLU A O 1
ATOM 752 N N . LYS A 1 94 ? -22.496 2.788 0.933 1.00 94.25 94 LYS A N 1
ATOM 753 C CA . LYS A 1 94 ? -23.015 2.097 2.125 1.00 94.25 94 LYS A CA 1
ATOM 754 C C . LYS A 1 94 ? -21.901 1.626 3.060 1.00 94.25 94 LYS A C 1
ATOM 756 O O . LYS A 1 94 ? -22.068 1.684 4.277 1.00 94.25 94 LYS A O 1
ATOM 761 N N . CYS A 1 95 ? -20.785 1.159 2.498 1.00 94.81 95 CYS A N 1
ATOM 762 C CA . CYS A 1 95 ? -19.623 0.721 3.265 1.00 94.81 95 CYS A CA 1
ATOM 763 C C . CYS A 1 95 ? -19.011 1.915 4.007 1.00 94.81 95 CYS A C 1
ATOM 765 O O . CYS A 1 95 ? -18.892 1.875 5.233 1.00 94.81 95 CYS A O 1
ATOM 767 N N . LEU A 1 96 ? -18.754 3.014 3.291 1.00 95.75 96 LEU A N 1
ATOM 768 C CA . LEU A 1 96 ? -18.207 4.255 3.842 1.00 95.75 96 LEU A CA 1
ATOM 769 C C . LEU A 1 96 ? -19.080 4.816 4.969 1.00 95.75 96 LEU A C 1
ATOM 771 O O . LEU A 1 96 ? -18.564 5.138 6.040 1.00 95.75 96 LEU A O 1
ATOM 775 N N . LEU A 1 97 ? -20.401 4.868 4.773 1.00 96.25 97 LEU A N 1
ATOM 776 C CA . LEU A 1 97 ? -21.337 5.320 5.806 1.00 96.25 97 LEU A CA 1
ATOM 777 C C . LEU A 1 97 ? -21.338 4.398 7.029 1.00 96.25 97 LEU A C 1
ATOM 779 O O . LEU A 1 97 ? -21.297 4.878 8.163 1.00 96.25 97 LEU A O 1
ATOM 783 N N . SER A 1 98 ? -21.347 3.078 6.820 1.00 96.44 98 SER A N 1
ATOM 784 C CA . SER A 1 98 ? -21.307 2.117 7.929 1.00 96.44 98 SER A CA 1
ATOM 785 C C . SER A 1 98 ? -20.013 2.227 8.739 1.00 96.44 98 SER A C 1
ATOM 787 O O . SER A 1 98 ? -20.041 2.195 9.969 1.00 96.44 98 SER A O 1
ATOM 789 N N . GLN A 1 99 ? -18.884 2.428 8.061 1.00 96.06 99 GLN A N 1
ATOM 790 C CA . GLN A 1 99 ? -17.584 2.531 8.700 1.00 96.06 99 GLN A CA 1
ATOM 791 C C . GLN A 1 99 ? -17.413 3.868 9.421 1.00 96.06 99 GLN A C 1
ATOM 793 O O . GLN A 1 99 ? -16.857 3.884 10.517 1.00 96.06 99 GLN A O 1
ATOM 798 N N . ALA A 1 100 ? -17.953 4.962 8.877 1.00 96.00 100 ALA A N 1
ATOM 799 C CA . ALA A 1 100 ? -18.011 6.249 9.566 1.00 96.00 100 ALA A CA 1
ATOM 800 C C . ALA A 1 100 ? -18.835 6.163 10.862 1.00 96.00 100 ALA A C 1
ATOM 802 O O . ALA A 1 100 ? -18.368 6.610 11.907 1.00 96.00 100 ALA A O 1
ATOM 803 N N . ALA A 1 101 ? -20.006 5.518 10.826 1.00 96.88 101 ALA A N 1
ATOM 804 C CA . ALA A 1 101 ? -20.842 5.336 12.013 1.00 96.88 101 ALA A CA 1
ATOM 805 C C . ALA A 1 101 ? -20.154 4.477 13.091 1.00 96.88 101 ALA A C 1
ATOM 807 O O . ALA A 1 101 ? -20.226 4.784 14.281 1.00 96.88 101 ALA A O 1
ATOM 808 N N . LEU A 1 102 ? -19.456 3.410 12.688 1.00 96.56 102 LEU A N 1
ATOM 809 C CA . LEU A 1 102 ? -18.663 2.588 13.609 1.00 96.56 102 LEU A CA 1
ATOM 810 C C . LEU A 1 102 ? -17.481 3.370 14.193 1.00 96.56 102 LEU A C 1
ATOM 812 O O . LEU A 1 102 ? -17.199 3.260 15.385 1.00 96.56 102 LEU A O 1
ATOM 816 N N . LEU A 1 103 ? -16.804 4.178 13.376 1.00 96.44 103 LEU A N 1
ATOM 817 C CA . LEU A 1 103 ? -15.698 5.020 13.825 1.00 96.44 103 LEU A CA 1
ATOM 818 C C . LEU A 1 103 ? -16.170 6.059 14.849 1.00 96.44 103 LEU A C 1
ATOM 820 O O . LEU A 1 103 ? -15.498 6.274 15.855 1.00 96.44 103 LEU A O 1
ATOM 824 N N . GLU A 1 104 ? -17.334 6.666 14.623 1.00 96.50 104 GLU A N 1
ATOM 825 C CA . GLU A 1 104 ? -17.943 7.606 15.561 1.00 96.50 104 GLU A CA 1
ATOM 826 C C . GLU A 1 104 ? -18.231 6.926 16.905 1.00 96.50 104 GLU A C 1
ATOM 828 O O . GLU A 1 104 ? -17.829 7.435 17.951 1.00 96.50 104 GLU A O 1
ATOM 833 N N . GLN A 1 105 ? -18.801 5.715 16.893 1.00 95.25 105 GLN A N 1
ATOM 834 C CA . GLN A 1 105 ? -18.998 4.928 18.116 1.00 95.25 105 GLN A CA 1
ATOM 835 C C . GLN A 1 105 ? -17.675 4.661 18.841 1.00 95.25 105 GLN A C 1
ATOM 837 O O . GLN A 1 105 ? -17.572 4.897 20.045 1.00 95.25 105 GLN A O 1
ATOM 842 N N . VAL A 1 106 ? -16.631 4.234 18.129 1.00 94.44 106 VAL A N 1
ATOM 843 C CA . VAL A 1 106 ? -15.311 4.003 18.738 1.00 94.44 106 VAL A CA 1
ATOM 844 C C . VAL A 1 106 ? -14.737 5.295 19.327 1.00 94.44 106 VAL A C 1
ATOM 846 O O . VAL A 1 106 ? -14.223 5.278 20.446 1.00 94.44 106 VAL A O 1
ATOM 849 N N . SER A 1 107 ? -14.874 6.423 18.628 1.00 92.62 107 SER A N 1
ATOM 850 C CA . SER A 1 107 ? -14.424 7.728 19.117 1.00 92.62 107 SER A CA 1
ATOM 851 C C . SER A 1 107 ? -15.151 8.139 20.400 1.00 92.62 107 SER A C 1
ATOM 853 O O . SER A 1 107 ? -14.507 8.597 21.342 1.00 92.62 107 SER A O 1
ATOM 855 N N . THR A 1 108 ? -16.463 7.896 20.497 1.00 92.88 108 THR A N 1
ATOM 856 C CA . THR A 1 108 ? -17.222 8.183 21.728 1.00 92.88 108 THR A CA 1
ATOM 857 C C . THR A 1 108 ? -16.806 7.313 22.915 1.00 92.88 108 THR A C 1
ATOM 859 O O . THR A 1 108 ? -16.898 7.757 24.058 1.00 92.88 108 THR A O 1
ATOM 862 N N . LEU A 1 109 ? -16.325 6.092 22.666 1.00 90.94 109 LEU A N 1
ATOM 863 C CA . LEU A 1 109 ? -15.899 5.150 23.704 1.00 90.94 109 LEU A CA 1
ATOM 864 C C . LEU A 1 109 ? -14.430 5.332 24.116 1.00 90.94 109 LEU A C 1
ATOM 866 O O . LEU A 1 109 ? -14.040 4.856 25.182 1.00 90.94 109 LEU A O 1
ATOM 870 N N . GLN A 1 110 ? -13.625 6.045 23.322 1.00 89.75 110 GLN A N 1
ATOM 871 C CA . GLN A 1 110 ? -12.207 6.301 23.596 1.00 89.75 110 GLN A CA 1
ATOM 872 C C . GLN A 1 110 ? -11.934 6.845 25.018 1.00 89.75 110 GLN A C 1
ATOM 874 O O . GLN A 1 110 ? -11.025 6.328 25.668 1.00 89.75 110 GLN A O 1
ATOM 879 N N . PRO A 1 111 ? -12.716 7.799 25.571 1.00 87.94 111 PRO A N 1
ATOM 880 C CA . PRO A 1 111 ? -12.478 8.329 26.917 1.00 87.94 111 PRO A CA 1
ATOM 881 C C . PRO A 1 111 ? -12.697 7.316 28.053 1.00 87.94 111 PRO A C 1
ATOM 883 O O . PRO A 1 111 ? -12.231 7.539 29.168 1.00 87.94 111 PRO A O 1
ATOM 886 N N . LEU A 1 112 ? -13.401 6.204 27.807 1.00 86.06 112 LEU A N 1
ATOM 887 C CA . LEU A 1 112 ? -13.630 5.172 28.827 1.00 86.06 112 LEU A CA 1
ATOM 888 C C . LEU A 1 112 ? -12.359 4.380 29.150 1.00 86.06 112 LEU A C 1
ATOM 890 O O . LEU A 1 112 ? -12.234 3.857 30.260 1.00 86.06 112 LEU A O 1
ATOM 894 N N . LEU A 1 113 ? -11.414 4.318 28.206 1.00 84.12 113 LEU A N 1
ATOM 895 C CA . LEU A 1 113 ? -10.128 3.643 28.391 1.00 84.12 113 LEU A CA 1
ATOM 896 C C . LEU A 1 113 ? -9.284 4.314 29.482 1.00 84.12 113 LEU A C 1
ATOM 898 O O . LEU A 1 113 ? -8.609 3.623 30.239 1.00 84.12 113 LEU A O 1
ATOM 902 N N . ASP A 1 114 ? -9.404 5.636 29.620 1.00 84.62 114 ASP A N 1
ATOM 903 C CA . ASP A 1 114 ? -8.692 6.430 30.627 1.00 84.62 114 ASP A CA 1
ATOM 904 C C . ASP A 1 114 ? -9.514 6.641 31.912 1.00 84.62 114 ASP A C 1
ATOM 906 O O . ASP A 1 114 ? -9.182 7.488 32.748 1.00 84.62 114 ASP A O 1
ATOM 910 N N . SER A 1 115 ? -10.609 5.891 32.099 1.00 87.06 115 SER A N 1
ATOM 911 C CA . SER A 1 115 ? -11.482 6.101 33.255 1.00 87.06 115 SER A CA 1
ATOM 912 C C . SER A 1 115 ? -10.771 5.782 34.575 1.00 87.06 115 SER A C 1
ATOM 914 O O . SER A 1 115 ? -10.168 4.722 34.774 1.00 87.06 115 SER A O 1
ATOM 916 N N . THR A 1 116 ? -10.891 6.704 35.531 1.00 82.75 116 THR A N 1
ATOM 917 C CA . THR A 1 116 ? -10.319 6.551 36.875 1.00 82.75 116 THR A CA 1
ATOM 918 C C . THR A 1 116 ? -10.916 5.348 37.602 1.00 82.75 116 THR A C 1
ATOM 920 O O . THR A 1 116 ? -10.207 4.641 38.304 1.00 82.75 116 THR A O 1
ATOM 923 N N . TYR A 1 117 ? -12.189 5.034 37.344 1.00 82.94 117 TYR A N 1
ATOM 924 C CA . TYR A 1 117 ? -12.871 3.871 37.910 1.00 82.94 117 TYR A CA 1
ATOM 925 C C . TYR A 1 117 ? -12.210 2.541 37.543 1.00 82.94 117 TYR A C 1
ATOM 927 O O . TYR A 1 117 ? -12.157 1.658 38.392 1.00 82.94 117 TYR A O 1
ATOM 935 N N . ILE A 1 118 ? -11.698 2.393 36.313 1.00 83.75 118 ILE A N 1
ATOM 936 C CA . ILE A 1 118 ? -10.962 1.190 35.886 1.00 83.75 118 ILE A CA 1
ATOM 937 C C . ILE A 1 118 ? -9.541 1.203 36.462 1.00 83.75 118 ILE A C 1
ATOM 939 O O . ILE A 1 118 ? -9.037 0.167 36.898 1.00 83.75 118 ILE A O 1
ATOM 943 N N . ARG A 1 119 ? -8.902 2.375 36.519 1.00 84.38 119 ARG A N 1
ATOM 944 C CA . ARG A 1 119 ? -7.548 2.525 37.068 1.00 84.38 119 ARG A CA 1
ATOM 945 C C . ARG A 1 119 ? -7.471 2.222 38.567 1.00 84.38 119 ARG A C 1
ATOM 947 O O . ARG A 1 119 ? -6.501 1.612 39.012 1.00 84.38 119 ARG A O 1
ATOM 954 N N . ASP A 1 120 ? -8.485 2.614 39.331 1.00 88.00 120 ASP A N 1
ATOM 955 C CA . ASP A 1 120 ? -8.474 2.564 40.798 1.00 88.00 120 ASP A CA 1
ATOM 956 C C . ASP A 1 120 ? -9.001 1.207 41.349 1.00 88.00 120 ASP A C 1
ATOM 958 O O . ASP A 1 120 ? -9.030 0.973 42.562 1.00 88.00 120 ASP A O 1
ATOM 962 N N . VAL A 1 121 ? -9.355 0.254 40.468 1.00 88.69 121 VAL A N 1
ATOM 963 C CA . VAL A 1 121 ? -9.801 -1.115 40.824 1.00 88.69 121 VAL A CA 1
ATOM 964 C C . VAL A 1 121 ? -8.836 -1.854 41.766 1.00 88.69 121 VAL A C 1
ATOM 966 O O . VAL A 1 121 ? -9.320 -2.455 42.732 1.00 88.69 121 VAL A O 1
ATOM 969 N N . PRO A 1 122 ? -7.500 -1.832 41.569 1.00 89.25 122 PRO A N 1
ATOM 970 C CA . PRO A 1 122 ? -6.576 -2.522 42.468 1.00 89.25 122 PRO A CA 1
ATOM 971 C C . PRO A 1 122 ? -6.660 -2.010 43.911 1.00 89.25 122 PRO A C 1
ATOM 973 O O . PRO A 1 122 ? -6.575 -2.800 44.853 1.00 89.25 122 PRO A O 1
ATOM 976 N N . GLU A 1 123 ? -6.892 -0.709 44.111 1.00 88.88 123 GLU A N 1
ATOM 977 C CA . GLU A 1 123 ? -7.029 -0.135 45.451 1.00 88.88 123 GLU A CA 1
ATOM 978 C C . GLU A 1 123 ? -8.293 -0.663 46.147 1.00 88.88 123 GLU A C 1
ATOM 980 O O . GLU A 1 123 ? -8.251 -1.085 47.308 1.00 88.88 123 GLU A O 1
ATOM 985 N N . HIS A 1 124 ? -9.414 -0.723 45.426 1.00 89.00 124 HIS A N 1
ATOM 986 C CA . HIS A 1 124 ? -10.660 -1.287 45.944 1.00 89.00 124 HIS A CA 1
ATOM 987 C C . HIS A 1 124 ? -10.567 -2.798 46.200 1.00 89.00 124 HIS A C 1
ATOM 989 O O . HIS A 1 124 ? -11.108 -3.274 47.203 1.00 89.00 124 HIS A O 1
ATOM 995 N N . ALA A 1 125 ? -9.830 -3.544 45.373 1.00 90.31 125 ALA A N 1
ATOM 996 C CA . ALA A 1 125 ? -9.616 -4.980 45.553 1.00 90.31 125 ALA A CA 1
ATOM 997 C C . ALA A 1 125 ? -8.924 -5.303 46.889 1.00 90.31 125 ALA A C 1
ATOM 999 O O . ALA A 1 125 ? -9.342 -6.223 47.592 1.00 90.31 125 ALA A O 1
ATOM 1000 N N . THR A 1 126 ? -7.928 -4.508 47.299 1.00 90.25 126 THR A N 1
ATOM 1001 C CA . THR A 1 126 ? -7.252 -4.705 48.598 1.00 90.25 126 THR A CA 1
ATOM 1002 C C . THR A 1 126 ? -8.187 -4.470 49.791 1.00 90.25 126 THR A C 1
ATOM 1004 O O . THR A 1 126 ? -8.189 -5.246 50.752 1.00 90.25 126 THR A O 1
ATOM 1007 N N . LYS A 1 127 ? -9.035 -3.434 49.721 1.00 91.19 127 LYS A N 1
ATOM 1008 C CA . LYS A 1 127 ? -10.045 -3.130 50.749 1.00 91.19 127 LYS A CA 1
ATOM 1009 C C . LYS A 1 127 ? -11.094 -4.244 50.828 1.00 91.19 127 LYS A C 1
ATOM 1011 O O . LYS A 1 127 ? -11.436 -4.678 51.929 1.00 91.19 127 LYS A O 1
ATOM 1016 N N . LEU A 1 128 ? -11.543 -4.753 49.679 1.00 93.19 128 LEU A N 1
ATOM 1017 C CA . LEU A 1 128 ? -12.491 -5.865 49.588 1.00 93.19 128 LEU A CA 1
ATOM 1018 C C . LEU A 1 128 ? -11.905 -7.168 50.149 1.00 93.19 128 LEU A C 1
ATOM 1020 O O . LEU A 1 128 ? -12.573 -7.859 50.914 1.00 93.19 128 LEU A O 1
ATOM 1024 N N . GLN A 1 129 ? -10.647 -7.483 49.833 1.00 92.00 129 GLN A N 1
ATOM 1025 C CA . GLN A 1 129 ? -9.966 -8.671 50.351 1.00 92.00 129 GLN A CA 1
ATOM 1026 C C . GLN A 1 129 ? -9.865 -8.640 51.881 1.00 92.00 129 GLN A C 1
ATOM 1028 O O . GLN A 1 129 ? -10.129 -9.643 52.545 1.00 92.00 129 GLN A O 1
ATOM 1033 N N . ARG A 1 130 ? -9.549 -7.476 52.461 1.00 91.56 130 ARG A N 1
ATOM 1034 C CA . ARG A 1 130 ? -9.527 -7.293 53.918 1.00 91.56 130 ARG A CA 1
ATOM 1035 C C . ARG A 1 130 ? -10.914 -7.471 54.541 1.00 91.56 130 ARG A C 1
ATOM 1037 O O . ARG A 1 130 ? -11.034 -8.111 55.583 1.00 91.56 130 ARG A O 1
ATOM 1044 N N . LEU A 1 131 ? -11.950 -6.926 53.906 1.00 93.50 131 LEU A N 1
ATOM 1045 C CA . LEU A 1 131 ? -13.344 -7.108 54.322 1.00 93.50 131 LEU A CA 1
ATOM 1046 C C . LEU A 1 131 ? -13.765 -8.581 54.275 1.00 93.50 131 LEU A C 1
ATOM 1048 O O . LEU A 1 131 ? -14.338 -9.075 55.239 1.00 93.50 131 LEU A O 1
ATOM 1052 N N . SER A 1 132 ? -13.418 -9.296 53.204 1.00 93.56 132 SER A N 1
ATOM 1053 C CA . SER A 1 132 ? -13.677 -10.733 53.062 1.00 93.56 132 SER A CA 1
ATOM 1054 C C . SER A 1 132 ? -13.004 -11.541 54.176 1.00 93.56 132 SER A C 1
ATOM 1056 O O . SER A 1 132 ? -13.654 -12.364 54.815 1.00 93.56 132 SER A O 1
ATOM 1058 N N . GLN A 1 133 ? -11.741 -11.248 54.497 1.00 93.12 133 GLN A N 1
ATOM 1059 C CA . GLN A 1 133 ? -11.040 -11.897 55.611 1.00 93.12 133 GLN A CA 1
ATOM 1060 C C . GLN A 1 133 ? -11.680 -11.610 56.975 1.00 93.12 133 GLN A C 1
ATOM 1062 O O . GLN A 1 133 ? -11.670 -12.476 57.846 1.00 93.12 133 GLN A O 1
ATOM 1067 N N . LEU A 1 134 ? -12.208 -10.402 57.190 1.00 93.94 134 LEU A N 1
ATOM 1068 C CA . LEU A 1 134 ? -12.931 -10.065 58.418 1.00 93.94 134 LEU A CA 1
ATOM 1069 C C . LEU A 1 134 ? -14.285 -10.772 58.485 1.00 93.94 134 LEU A C 1
ATOM 1071 O O . LEU A 1 134 ? -14.638 -11.277 59.545 1.00 93.94 134 LEU A O 1
ATOM 1075 N N . HIS A 1 135 ? -15.003 -10.854 57.367 1.00 92.69 135 HIS A N 1
ATOM 1076 C CA . HIS A 1 135 ? -16.280 -11.553 57.286 1.00 92.69 135 HIS A CA 1
ATOM 1077 C C . HIS A 1 135 ? -16.127 -13.045 57.598 1.00 92.69 135 HIS A C 1
ATOM 1079 O O . HIS A 1 135 ? -16.845 -13.556 58.448 1.00 92.69 135 HIS A O 1
ATOM 1085 N N . ILE A 1 136 ? -15.118 -13.707 57.019 1.00 93.50 136 ILE A N 1
ATOM 1086 C CA . ILE A 1 136 ? -14.795 -15.118 57.302 1.00 93.50 136 ILE A CA 1
ATOM 1087 C C . ILE A 1 136 ? -14.496 -15.351 58.792 1.00 93.50 136 ILE A C 1
ATOM 1089 O O . ILE A 1 136 ? -14.741 -16.433 59.300 1.00 93.50 136 ILE A O 1
ATOM 1093 N N . LYS A 1 137 ? -13.956 -14.353 59.505 1.00 89.50 137 LYS A N 1
ATOM 1094 C CA . LYS A 1 137 ? -13.687 -14.451 60.951 1.00 89.50 137 LYS A CA 1
ATOM 1095 C C . LYS A 1 137 ? -14.916 -14.201 61.827 1.00 89.50 137 LYS A C 1
ATOM 1097 O O . LYS A 1 137 ? -14.871 -14.521 63.010 1.00 89.50 137 LYS A O 1
ATOM 1102 N N . GLN A 1 138 ? -15.938 -13.536 61.295 1.00 86.75 138 GLN A N 1
ATOM 1103 C CA . GLN A 1 138 ? -17.171 -13.208 62.016 1.00 86.75 138 GLN A CA 1
ATOM 1104 C C . GLN A 1 138 ? -18.268 -14.261 61.824 1.00 86.75 138 GLN A C 1
ATOM 1106 O O . GLN A 1 138 ? -19.247 -14.238 62.568 1.00 86.75 138 GLN A O 1
ATOM 1111 N N . GLN A 1 139 ? -18.114 -15.134 60.829 1.00 66.62 139 GLN A N 1
ATOM 1112 C CA . GLN A 1 139 ? -19.011 -16.237 60.497 1.00 66.62 139 GLN A CA 1
ATOM 1113 C C . GLN A 1 139 ? -18.535 -17.536 61.151 1.00 66.62 139 GLN A C 1
ATOM 1115 O O . GLN A 1 139 ? -19.414 -18.315 61.577 1.00 66.62 139 GLN A O 1
#

InterPro domains:
  IPR009991 Dynactin subunit 3 [PF07426] (7-139)
  IPR009991 Dynactin subunit 3 [PTHR28360] (1-139)

Secondary structure (DSSP, 8-state):
-HHHHHHHHHHHHHHHHHHHHH-SS--TT-----HHHHHHHHHHHHHHHHHH-HHHHHHHHHHHHHHHHTSHHHHHHH---HHHHHHHHHHHHHHHHHHHHHHHHHHHHGGGTT-HHHHTHHHHHHHHHHHHHHHHHH-

Radius of gyration: 35.11 Å; chains: 1; bounding box: 67×43×93 Å

Foldseek 3Di:
DVVVVVVVVVVVVVVVVCCVLCNPCNPPPPDRDPVVVVVVVVVVVLVVVCVVDVVSVVVVVVVVVVVCVVPPVNCVVPPCPPVNVVVVCVVCVVVVVVVVVVVVVVVVCVVVVVDVVVVCVVVVVVVVVVVVVVVVVVD

pLDDT: mean 81.96, std 11.11, range [55.56, 96.88]

Organism: Solea senegalensis (NCBI:txid28829)

=== Feature glossary ===
A reading guide for the features in this record.

Start from the sequence.

  · Sequence gives the chain of amino acids in standard one-letter code (A=alanine, C=cysteine, …, Y=tyrosine), read N→C. It is the only feature that is directly encoded by the gene; all structural features are derived from the folded form of this sequence.

Fold it, and you get atomic coordinates and the backbone conformation that goes with them.

  · The mmCIF table is the protein's shape written out atom by atom. For each backbone N, Cα, C, and carbonyl O, it records an (x, y, z) coordinate triple in Å plus the residue type, chain letter, and residue number.

  · Backbone dihedral angles. Every residue except chain termini has a φ (preceding-C → N → Cα → C) and a ψ (N → Cα → C → next-N). They are reported in degrees following the IUPAC sign convention. Secondary structure is essentially a statement about which (φ, ψ) basin each residue occupies.

  · DSSP 8-state secondary structure assigns each residue one of H (α-helix), G (3₁₀-helix), I (π-helix), E (extended β-strand), B (isolated β-bridge), T (hydrogen-bonded turn), S (bend), or '-' (coil). The assignment is computed from backbone hydrogen-bond geometry via the Kabsch–Sander algorithm.

  · P-SEA three-state annotation labels each residue as helix, strand, or coil based purely on the geometry of the Cα trace. It serves as a fallback when the full backbone (and thus DSSP) is unavailable.

Summarize the fold with a handful of shape descriptors and a per-residue structural alphabet.

  · Radius of gyration (Rg) is the root-mean-square distance of Cα atoms from their centroid — a single number for overall size and compactness. A globular domain of N residues has Rg ≈ 2.2·N^0.38 Å; an extended or disordered chain has a much larger Rg. The Cα contact count is the number of residue pairs whose Cα atoms are within 8 Å and are more than four positions apart in sequence — a standard proxy for tertiary packing density. The bounding box is the smallest axis-aligned box enclosing all Cα atoms.

  · Foldseek's 3Di representation compresses backbone geometry into a per-residue letter drawn from a learned twenty-state alphabet. It captures the tertiary interaction pattern around each residue — which residues are packed against it in space, regardless of where they are in sequence.

  · Accessible surface area quantifies burial. A residue with SASA near zero is packed into the hydrophobic core; one with SASA >100 Å² sits on the surface. Computed here via the Shrake–Rupley numerical algorithm with a 1.4 Å probe.

Ask how reliable the model is.

  · For AlphaFold models, the B-factor field carries pLDDT — the model's own estimate of local accuracy on a 0–100 scale. Regions with pLDDT<50 should be treated as essentially unmodeled; they often correspond to intrinsically disordered segments.

  · For experimental (PDB) structures, the B-factor (temperature factor) quantifies the positional spread of each atom in the crystal — a combination of thermal vibration and static disorder — in units of Å². High B-factors mark flexible loops or poorly resolved regions; low B-factors mark the rigid, well-ordered core.

  · PAE(i, j) answers: if I align the predicted and true structures on residue i, how far off (in Å) do I expect residue j to be? A block-diagonal PAE matrix with low values on the blocks and high values off-diagonal is the signature of a multi-domain protein with confidently predicted domains but uncertain inter-domain orientation.

Place it in context: what it resembles, what it is annotated as, and how it looks.

  · Structural nearest neighbors (via Foldseek easy-search vs the PDB). Reported per hit: target PDB id, E-value, and alignment TM-score. A TM-score above ~0.5 is the conventional threshold for 'same fold'.

  · Functional annotations link the protein to curated databases. InterPro entries identify conserved domains and families by matching the sequence against member-database signatures (Pfam, PROSITE, CDD, …). Gene Ontology (GO) terms describe molecular function, biological process, and cellular component in a controlled vocabulary. CATH places the structure in a hierarchical fold classification (Class/Architecture/Topology/Homologous-superfamily). The organism is the source species.

  · Plot images: a contact map (which residues are close in 3D, as an N×N binary image), a Ramachandran scatter (backbone torsion angles, revealing secondary-structure composition at a glance), and — for AlphaFold structures — a PAE heatmap (pairwise prediction confidence).

  · Structure images are PyMOL renders from six orthogonal camera directions. Cartoon representation draws helices as coils and strands as arrows; sticks shows the backbone as bonds; surface shows the solvent-excluded envelope. Rainbow coloring maps sequence position to hue (blue→red, N→C); chain coloring assigns a distinct color per polypeptide.